Protein AF-A0A659UP10-F1 (afdb_monomer)

Secondary structure (DSSP, 8-state):
---S-EE-TTT--EEPTTPPPTTT-EETTEE-S-----

Structure (mmCIF, N/CA/C/O backbone):
data_AF-A0A659UP10-F1
#
_entry.id   AF-A0A659UP10-F1
#
loop_
_atom_site.group_PDB
_atom_site.id
_atom_site.type_symbol
_atom_site.label_atom_id
_atom_site.lab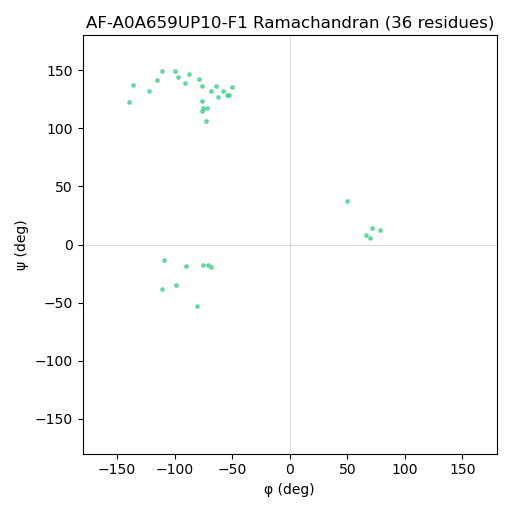el_alt_id
_atom_site.label_comp_id
_atom_site.label_asym_id
_atom_site.label_entity_id
_atom_site.label_seq_id
_atom_site.pdbx_PDB_ins_code
_atom_site.Cartn_x
_atom_site.Cartn_y
_atom_site.Cartn_z
_atom_site.occupancy
_atom_site.B_iso_or_equiv
_atom_site.auth_seq_id
_atom_site.auth_comp_id
_atom_site.auth_asym_id
_atom_site.auth_atom_id
_atom_site.pdbx_PDB_model_num
ATOM 1 N N . LYS A 1 1 ? 11.022 -14.751 -16.620 1.00 60.72 1 LYS A N 1
ATOM 2 C CA . LYS A 1 1 ? 9.853 -15.149 -15.793 1.00 60.72 1 LYS A CA 1
ATOM 3 C C . LYS A 1 1 ? 9.306 -13.893 -15.134 1.00 60.72 1 LYS A C 1
ATOM 5 O O . LYS A 1 1 ? 10.110 -13.157 -14.580 1.00 60.72 1 LYS A O 1
ATOM 10 N N . ALA A 1 2 ? 8.005 -13.615 -15.243 1.00 62.00 2 ALA A N 1
ATOM 11 C CA . ALA A 1 2 ? 7.410 -12.479 -14.540 1.00 62.00 2 ALA A CA 1
ATOM 12 C C . ALA A 1 2 ? 7.521 -12.705 -13.019 1.00 62.00 2 ALA A C 1
ATOM 14 O O . ALA A 1 2 ? 7.311 -13.841 -12.580 1.00 62.00 2 ALA A O 1
ATOM 15 N N . PRO A 1 3 ? 7.891 -11.684 -12.228 1.00 66.25 3 PRO A N 1
ATOM 16 C CA . PRO A 1 3 ? 7.978 -11.818 -10.782 1.00 66.25 3 PRO A CA 1
ATOM 17 C C . PRO A 1 3 ? 6.591 -12.137 -10.218 1.00 66.25 3 PRO A C 1
ATOM 19 O O . PRO A 1 3 ? 5.607 -11.457 -10.504 1.00 66.25 3 PRO A O 1
ATOM 22 N N . THR A 1 4 ? 6.509 -13.214 -9.442 1.00 70.19 4 THR A N 1
ATOM 23 C CA . THR A 1 4 ? 5.267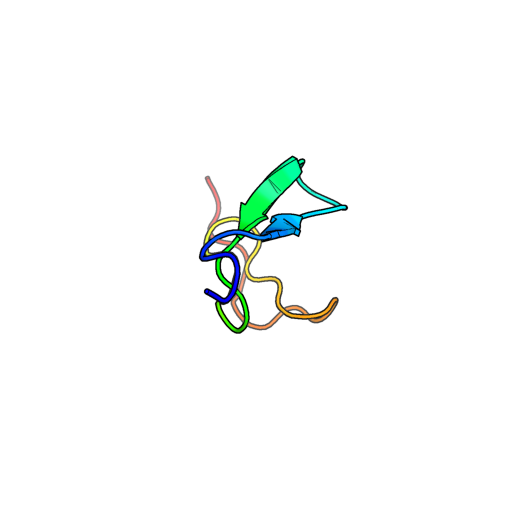 -13.727 -8.844 1.00 70.19 4 THR A CA 1
ATOM 24 C C . THR A 1 4 ? 4.734 -12.842 -7.718 1.00 70.19 4 THR A C 1
ATOM 26 O O . THR A 1 4 ? 3.560 -12.947 -7.365 1.00 70.19 4 THR A O 1
ATOM 29 N N . TYR A 1 5 ? 5.580 -11.964 -7.178 1.00 68.75 5 TYR A N 1
ATOM 30 C CA . TYR A 1 5 ? 5.283 -11.094 -6.050 1.00 68.75 5 TYR A CA 1
ATOM 31 C C . TYR A 1 5 ? 5.811 -9.688 -6.333 1.00 68.75 5 TYR A C 1
ATOM 33 O O . TYR A 1 5 ? 6.900 -9.516 -6.879 1.00 68.75 5 TYR A O 1
ATOM 41 N N . VAL A 1 6 ? 5.004 -8.693 -5.991 1.00 73.88 6 VAL A N 1
ATOM 42 C CA . VAL A 1 6 ? 5.318 -7.269 -6.063 1.00 73.88 6 VAL A CA 1
ATOM 43 C C . VAL A 1 6 ? 5.138 -6.726 -4.659 1.00 73.88 6 VAL A C 1
ATOM 45 O O . VAL A 1 6 ? 4.124 -6.990 -4.025 1.00 73.88 6 VAL A O 1
ATOM 48 N N . GLU A 1 7 ? 6.100 -5.967 -4.160 1.00 73.75 7 GLU A N 1
ATOM 49 C CA . GLU A 1 7 ? 5.956 -5.315 -2.860 1.00 73.75 7 GLU A CA 1
ATOM 50 C C . GLU A 1 7 ? 4.880 -4.218 -2.942 1.00 73.75 7 GLU A C 1
ATOM 52 O O . GLU A 1 7 ? 4.819 -3.423 -3.895 1.00 73.75 7 GLU A O 1
ATOM 57 N N . ASP A 1 8 ? 3.962 -4.203 -1.976 1.00 68.75 8 ASP A N 1
ATOM 58 C CA . ASP A 1 8 ? 3.036 -3.093 -1.812 1.00 68.75 8 ASP A CA 1
ATOM 59 C C . ASP A 1 8 ? 3.763 -1.910 -1.168 1.00 68.75 8 ASP A C 1
ATOM 61 O O . ASP A 1 8 ? 4.326 -2.016 -0.083 1.00 68.75 8 ASP A O 1
ATOM 65 N N . LYS A 1 9 ? 3.739 -0.761 -1.847 1.00 67.81 9 LYS A N 1
ATOM 66 C CA . LYS A 1 9 ? 4.396 0.466 -1.383 1.00 67.81 9 LYS A CA 1
ATOM 67 C C . LYS A 1 9 ? 3.742 1.068 -0.135 1.00 67.81 9 LYS A C 1
ATOM 6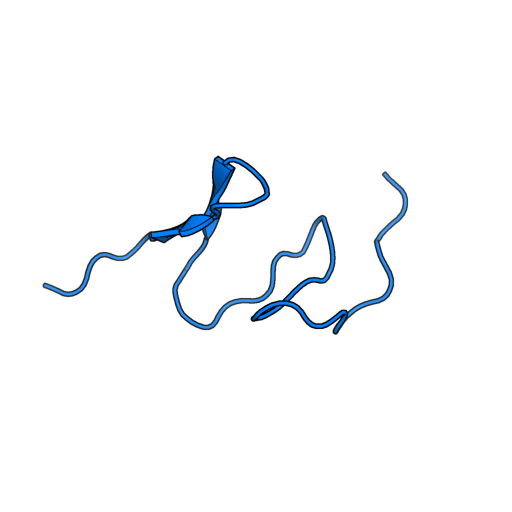9 O O . LYS A 1 9 ? 4.381 1.874 0.526 1.00 67.81 9 LYS A O 1
ATOM 74 N N . ASN A 1 10 ? 2.494 0.711 0.163 1.00 66.81 10 ASN A N 1
ATOM 75 C CA . ASN A 1 10 ? 1.734 1.292 1.267 1.00 66.81 10 ASN A CA 1
ATOM 76 C C . ASN A 1 10 ? 1.744 0.408 2.518 1.00 66.81 10 ASN A C 1
ATOM 78 O O . ASN A 1 10 ? 1.738 0.941 3.622 1.00 66.81 10 ASN A O 1
ATOM 82 N N . SER A 1 11 ? 1.746 -0.920 2.360 1.00 64.12 11 SER A N 1
ATOM 83 C CA . SER A 1 11 ? 1.719 -1.864 3.489 1.00 64.12 11 SER A CA 1
ATOM 84 C C . SER A 1 11 ? 3.034 -2.615 3.707 1.00 64.12 11 SER A C 1
ATOM 86 O O . SER A 1 11 ? 3.206 -3.230 4.754 1.00 64.12 11 SER A O 1
ATOM 88 N N . GLY A 1 12 ? 3.964 -2.581 2.745 1.00 70.12 12 GLY A N 1
ATOM 89 C CA . GLY A 1 12 ? 5.196 -3.375 2.787 1.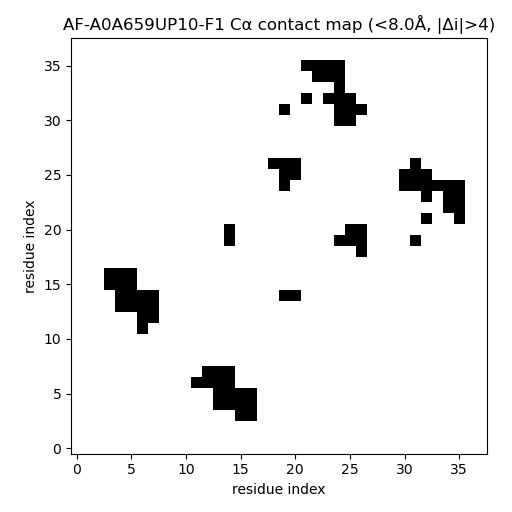00 70.12 12 GLY A CA 1
ATOM 90 C C . GLY A 1 12 ? 4.969 -4.882 2.615 1.00 70.12 12 GLY A C 1
ATOM 91 O O . GLY A 1 12 ? 5.910 -5.661 2.736 1.00 70.12 12 GLY A O 1
ATOM 92 N N . GLU A 1 13 ? 3.738 -5.316 2.329 1.00 72.81 13 GLU A N 1
ATOM 93 C CA . GLU A 1 13 ? 3.392 -6.728 2.164 1.00 72.81 13 GLU A CA 1
ATOM 94 C C . GLU A 1 13 ? 3.606 -7.190 0.709 1.00 72.81 13 GLU A C 1
ATOM 96 O O . GLU A 1 13 ? 3.418 -6.435 -0.251 1.00 72.81 13 GLU A O 1
ATOM 101 N N . MET A 1 14 ? 4.001 -8.456 0.519 1.00 77.31 14 MET A N 1
ATOM 102 C CA . MET A 1 14 ? 4.128 -9.046 -0.818 1.00 77.31 14 MET A CA 1
ATOM 103 C C . MET A 1 14 ? 2.745 -9.309 -1.420 1.00 77.31 14 MET A C 1
ATOM 105 O O . MET A 1 14 ? 2.069 -10.275 -1.067 1.00 77.31 14 MET A O 1
ATOM 109 N N . ARG A 1 15 ? 2.349 -8.492 -2.397 1.00 75.50 15 ARG A N 1
ATOM 110 C CA . ARG A 1 15 ? 1.109 -8.665 -3.159 1.00 75.50 15 ARG A CA 1
ATOM 111 C C . ARG A 1 15 ? 1.364 -9.381 -4.478 1.00 75.50 15 ARG A C 1
ATOM 113 O O . ARG A 1 15 ? 2.365 -9.165 -5.162 1.00 75.50 15 ARG A O 1
ATOM 120 N N . ARG A 1 16 ? 0.420 -10.225 -4.887 1.00 77.69 16 ARG A N 1
ATOM 121 C CA . ARG A 1 16 ? 0.423 -10.782 -6.245 1.00 77.69 16 ARG A CA 1
ATOM 122 C C . ARG A 1 16 ? -0.073 -9.716 -7.228 1.00 77.69 16 ARG A C 1
ATOM 124 O O . ARG A 1 16 ? -1.072 -9.054 -6.931 1.00 77.69 16 ARG A O 1
ATOM 131 N N . PRO A 1 17 ? 0.568 -9.547 -8.401 1.00 78.56 17 PRO A N 1
ATOM 132 C CA . PRO A 1 17 ? 0.031 -8.697 -9.458 1.00 78.56 17 PRO A CA 1
ATOM 133 C C . PRO A 1 17 ? -1.439 -9.036 -9.740 1.00 78.56 17 PRO A C 1
ATOM 135 O O . PRO A 1 17 ? -1.794 -10.206 -9.838 1.00 78.56 17 PRO A O 1
ATOM 138 N N . HIS A 1 18 ? -2.287 -8.013 -9.877 1.00 74.81 18 HIS A N 1
ATOM 139 C CA . HIS A 1 18 ? -3.730 -8.144 -10.139 1.00 74.81 18 HIS A CA 1
ATOM 140 C C . HIS A 1 18 ? -4.583 -8.783 -9.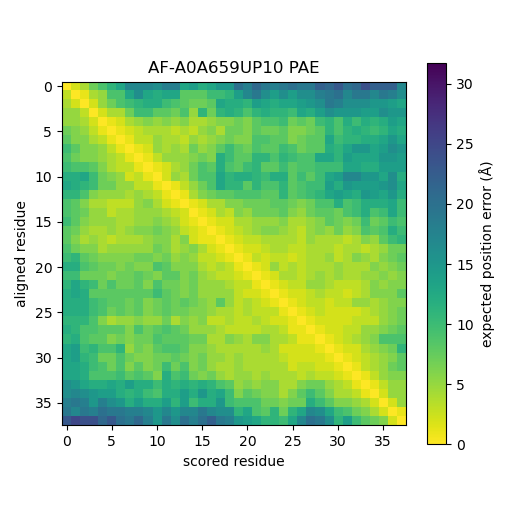031 1.00 74.81 18 HIS A C 1
ATOM 142 O O . HIS A 1 18 ? -5.769 -9.007 -9.259 1.00 74.81 18 HIS A O 1
ATOM 148 N N . HIS A 1 19 ? -4.035 -9.026 -7.839 1.00 81.31 19 HIS A N 1
ATOM 149 C CA . HIS A 1 19 ? -4.826 -9.477 -6.698 1.00 81.31 19 HIS A CA 1
ATOM 150 C C . HIS A 1 19 ? -5.156 -8.323 -5.747 1.00 81.31 19 HIS A C 1
ATOM 152 O O . HIS A 1 19 ? -4.398 -7.358 -5.633 1.00 81.31 19 HIS A O 1
ATOM 158 N N . ILE A 1 20 ? -6.311 -8.430 -5.096 1.00 77.44 20 ILE A N 1
ATOM 159 C CA . ILE A 1 20 ? -6.758 -7.522 -4.042 1.00 77.44 20 ILE A CA 1
ATOM 160 C C . ILE A 1 20 ? -6.055 -7.865 -2.728 1.00 77.44 20 ILE A C 1
ATOM 162 O O . ILE A 1 20 ? -5.838 -9.039 -2.430 1.00 77.44 20 ILE A O 1
ATOM 166 N N . ASP A 1 21 ? -5.707 -6.853 -1.940 1.00 75.25 21 ASP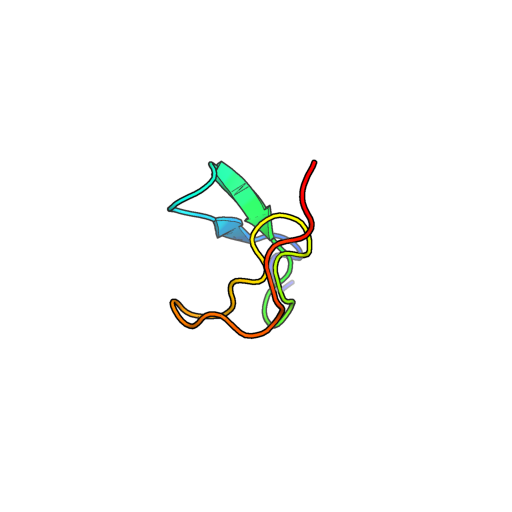 A N 1
ATOM 167 C CA . ASP A 1 21 ? -5.269 -7.073 -0.566 1.00 75.25 21 ASP A CA 1
ATOM 168 C C . ASP A 1 21 ? -6.492 -7.400 0.308 1.00 75.25 21 ASP A C 1
ATOM 170 O O . ASP A 1 21 ? -7.403 -6.586 0.444 1.00 75.25 21 ASP A O 1
ATOM 174 N N . LEU A 1 22 ? -6.531 -8.604 0.885 1.00 76.19 22 LEU A N 1
ATOM 175 C CA . LEU A 1 22 ? -7.649 -9.078 1.710 1.00 76.19 22 LEU A CA 1
ATOM 176 C C . LEU A 1 22 ? -7.684 -8.451 3.108 1.00 76.19 22 LEU A C 1
ATOM 178 O O . LEU A 1 22 ? -8.720 -8.514 3.767 1.00 76.19 22 LEU A O 1
ATOM 182 N N . LYS A 1 23 ? -6.577 -7.862 3.564 1.00 74.50 23 LYS A N 1
ATOM 183 C CA . LYS A 1 23 ? -6.478 -7.213 4.872 1.00 74.50 23 LYS A CA 1
ATOM 184 C C . LYS A 1 23 ? -7.074 -5.814 4.819 1.00 74.50 23 LYS A C 1
ATOM 186 O O . LYS A 1 23 ? -7.966 -5.481 5.591 1.00 74.50 23 LYS A O 1
ATOM 191 N N . THR A 1 24 ? -6.618 -5.007 3.863 1.00 74.75 24 THR A N 1
ATOM 192 C CA . THR A 1 24 ? -7.095 -3.626 3.696 1.00 74.75 24 THR A CA 1
ATOM 193 C C . THR A 1 24 ? -8.302 -3.508 2.764 1.00 74.75 24 THR A C 1
ATOM 195 O O . THR A 1 24 ? -9.002 -2.500 2.795 1.00 74.75 24 THR A O 1
ATOM 198 N N . GLY A 1 25 ? -8.567 -4.514 1.926 1.00 81.69 25 GLY A N 1
ATOM 199 C CA . GLY A 1 25 ? -9.598 -4.458 0.886 1.00 81.69 25 GLY A CA 1
ATOM 200 C C . GLY A 1 25 ? -9.237 -3.543 -0.291 1.00 81.69 25 GLY A C 1
ATOM 201 O O . GLY A 1 25 ? -10.118 -3.191 -1.080 1.00 81.69 25 GLY A O 1
ATOM 202 N N . MET A 1 26 ? -7.970 -3.130 -0.411 1.00 82.19 26 MET A N 1
ATOM 203 C CA . MET A 1 26 ? -7.500 -2.164 -1.405 1.00 82.19 26 MET A CA 1
ATOM 204 C C . MET A 1 26 ? -7.034 -2.844 -2.702 1.00 82.19 26 MET A C 1
ATOM 206 O O . MET A 1 26 ? -6.308 -3.840 -2.689 1.00 82.19 26 MET A O 1
ATOM 210 N N . TYR A 1 27 ? -7.375 -2.254 -3.851 1.00 82.94 27 TYR A N 1
ATOM 211 C CA . TYR A 1 27 ? -6.808 -2.607 -5.157 1.00 82.94 27 TYR A CA 1
ATOM 212 C C . TYR A 1 27 ? -6.544 -1.351 -5.990 1.00 82.94 27 TYR A C 1
ATOM 214 O O . TYR A 1 27 ? -7.445 -0.554 -6.244 1.00 82.94 27 TYR A O 1
ATOM 222 N N . ARG A 1 28 ? -5.288 -1.160 -6.424 1.00 78.00 28 ARG A N 1
ATOM 223 C CA . ARG A 1 28 ? -4.842 0.002 -7.228 1.00 78.00 28 ARG A CA 1
ATOM 224 C C . ARG A 1 28 ? -5.283 1.362 -6.646 1.00 78.00 28 ARG A C 1
ATOM 226 O O . ARG A 1 28 ? -5.637 2.266 -7.396 1.00 78.00 28 ARG A O 1
ATOM 233 N N . GLY A 1 29 ? -5.269 1.497 -5.317 1.00 77.56 29 GLY A N 1
ATOM 234 C CA . GLY A 1 29 ? -5.641 2.737 -4.620 1.00 77.56 29 GLY A CA 1
ATOM 235 C C . GLY A 1 29 ? -7.147 2.984 -4.493 1.00 77.56 29 GLY A C 1
ATOM 236 O O . GLY A 1 29 ? -7.547 4.090 -4.145 1.00 77.56 29 GLY A O 1
ATOM 237 N N . ARG A 1 30 ? -7.987 1.983 -4.780 1.00 82.50 30 ARG A N 1
ATOM 238 C CA . ARG A 1 30 ? -9.433 2.028 -4.534 1.00 82.50 30 ARG A CA 1
ATOM 239 C C . ARG A 1 30 ? 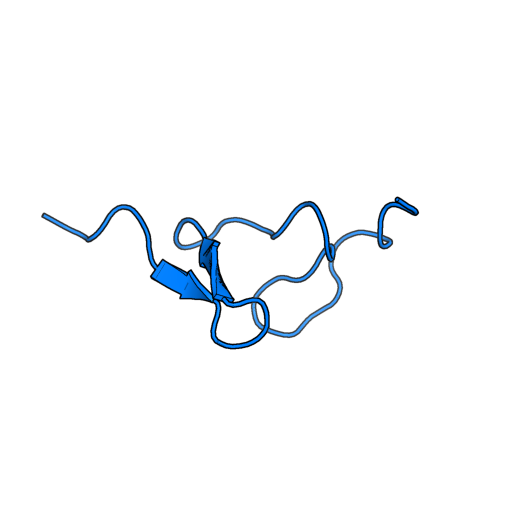-9.832 0.985 -3.495 1.00 82.50 30 ARG A C 1
ATOM 241 O O . ARG A 1 30 ? -9.325 -0.136 -3.529 1.00 82.50 30 ARG A O 1
ATOM 248 N N . GLN A 1 31 ? -10.771 1.352 -2.627 1.00 83.94 31 GLN A N 1
ATOM 249 C CA . GLN A 1 31 ? -11.440 0.430 -1.712 1.00 83.94 31 GLN A CA 1
ATOM 250 C C . GLN A 1 31 ? -12.384 -0.466 -2.524 1.00 83.94 31 GLN A C 1
ATOM 252 O O . GLN A 1 31 ? -13.297 0.042 -3.174 1.00 83.94 31 GLN A O 1
ATOM 257 N N . VAL A 1 32 ? -12.145 -1.777 -2.532 1.00 83.62 32 VAL A N 1
ATOM 258 C CA . VAL A 1 32 ? -12.953 -2.748 -3.293 1.00 83.62 32 VAL A CA 1
ATOM 259 C C . VAL A 1 32 ? -13.772 -3.644 -2.370 1.00 83.62 32 VAL A C 1
ATOM 261 O O . VAL A 1 32 ? -14.921 -3.945 -2.679 1.00 83.62 32 VAL A O 1
ATOM 264 N N . LEU A 1 33 ? -13.213 -4.042 -1.229 1.00 81.69 33 LEU A N 1
ATOM 265 C CA . LEU A 1 33 ? -13.945 -4.751 -0.179 1.00 81.69 33 LEU A CA 1
ATOM 266 C C . LEU A 1 33 ? -14.088 -3.839 1.030 1.00 81.69 33 LEU A C 1
ATOM 268 O O . LEU A 1 33 ? -13.210 -3.023 1.273 1.00 81.69 33 LEU A O 1
ATOM 272 N N . THR A 1 34 ? -15.155 -3.971 1.811 1.00 80.12 34 THR A N 1
ATOM 273 C CA . THR A 1 34 ? -15.182 -3.371 3.151 1.00 80.12 34 THR A CA 1
ATOM 274 C C . THR A 1 34 ? -14.002 -3.926 3.957 1.00 80.12 34 THR A C 1
ATOM 276 O O . THR A 1 34 ? -13.804 -5.147 3.918 1.00 80.12 34 THR A O 1
ATOM 279 N N . PRO A 1 35 ? -13.208 -3.080 4.645 1.00 74.25 35 PRO A N 1
ATOM 280 C CA . PRO A 1 35 ? -12.106 -3.555 5.472 1.00 74.25 35 PRO A CA 1
ATOM 281 C C . PRO A 1 35 ? -12.641 -4.603 6.438 1.00 74.25 35 PRO A C 1
ATOM 283 O O . PRO A 1 35 ? -13.661 -4.380 7.093 1.00 74.25 35 PRO A O 1
ATOM 286 N N . LYS A 1 36 ? -11.994 -5.764 6.487 1.00 67.81 36 LYS A N 1
ATOM 287 C CA . LYS A 1 36 ? -12.360 -6.765 7.478 1.00 67.81 36 LYS A CA 1
ATOM 288 C C . LYS A 1 36 ? -11.783 -6.275 8.802 1.00 67.81 36 LYS A C 1
ATOM 290 O O . LYS A 1 36 ? -10.567 -6.131 8.911 1.00 67.81 36 LYS A O 1
ATOM 295 N N . GLU A 1 37 ? -12.647 -5.943 9.759 1.00 66.56 37 GLU A N 1
ATOM 296 C CA . GLU A 1 37 ? -12.198 -5.635 11.118 1.00 66.56 37 GLU A CA 1
ATOM 297 C C . GLU A 1 37 ? -11.359 -6.820 11.623 1.00 66.56 37 GLU A C 1
ATOM 299 O O . GLU A 1 37 ? -11.735 -7.982 11.430 1.00 66.56 37 GLU A O 1
ATOM 304 N N . SER A 1 38 ? -10.160 -6.501 12.117 1.00 59.25 38 SER A N 1
ATOM 305 C CA . SER A 1 38 ? -9.158 -7.465 12.589 1.00 59.25 38 SER A CA 1
AT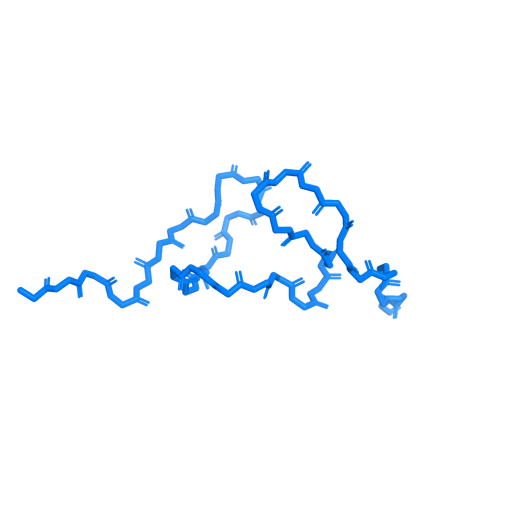OM 306 C C . SER A 1 38 ? -9.452 -7.919 14.008 1.00 59.25 38 SER A C 1
ATOM 308 O O . SER A 1 38 ? -9.891 -7.060 14.804 1.00 59.25 38 SER A O 1
#

Sequence (38 aa):
KAPTYVEDKNSGEMRRPHHIDLKTGMYRGRQVLTPKES

Solvent-accessible surface area (backbone atoms only — not comparable to full-atom values): 2590 Å² total; per-residue (Å²): 131,83,77,74,60,40,75,35,93,86,78,72,44,79,36,44,82,96,54,67,41,78,64,67,14,39,44,98,92,38,82,75,42,80,60,57,85,128

Radi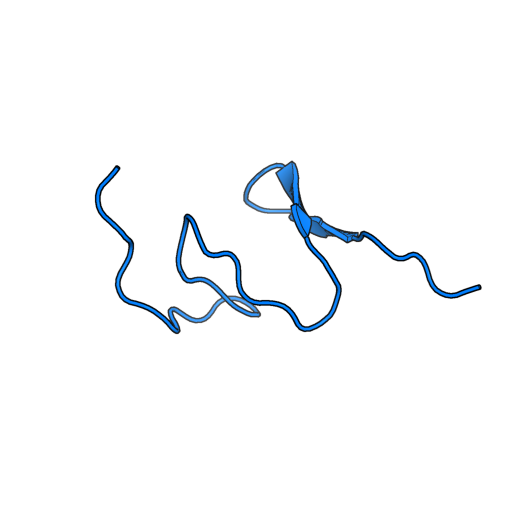us of gyration: 10.45 Å; Cα contacts (8 Å, |Δi|>4): 43; chains: 1; bounding box: 25×18×28 Å

pLDDT: mean 73.98, std 6.65, range [59.25, 83.94]

Foldseek 3Di:
DPDQWDQDPPPRDTDGPPDADQQQCDDPRDRNDDHDDD

Mean predicted aligned error: 7.55 Å

Nearest PDB structures (foldseek):
  8fn2-assembly1_d  TM=6.949E-01  e=3.691E-02  Borreliella burgdorferi B31
  6n9e-assembly1_15  TM=7.103E-01  e=5.482E-02  Thermus thermophilus
  8ud8-assembly2_25  TM=7.035E-01  e=6.421E-02  Thermus thermophilus HB8
  4zer-assembly2_25  TM=7.174E-01  e=8.142E-02  Thermus thermophilus HB8
  4v8a-assembly2_B5  TM=6.995E-01  e=7.522E-02  Thermus thermophilus HB8